Protein AF-A0AAW5BP23-F1 (afdb_monomer_lite)

Foldseek 3Di:
DVPPFDKDWDWDDDPVPDPDIDIDTRDGDPDPDPQQPDCVVVVVVVVPDPPVVVCVVVPDPDDDDDDDGHDDPDDPD

Sequence (77 aa):
DDKGKEKSYLISYDKNKSKDITLILNGYADPKYDYDKLLNPLIETVKVIPVKETVDKWNQDSYGLVYYGKRNWGYNS

Secondary structure (DSSP, 8-state):
-TT-PPPEEEEE--TTT-SSPEEEEEE-------GGG-SHHHHHHHHHS-HHHHHTTS--S--------SPP-----

Structure (mmCIF, N/CA/C/O backbone):
data_AF-A0AAW5BP23-F1
#
_entry.id   AF-A0AAW5BP23-F1
#
loop_
_atom_site.group_PDB
_atom_site.id
_atom_site.type_symbol
_atom_site.label_atom_id
_atom_site.label_alt_id
_atom_site.label_comp_id
_atom_site.label_asym_id
_atom_site.label_entity_id
_atom_site.label_seq_id
_atom_site.pdbx_PDB_ins_code
_atom_site.Cartn_x
_atom_site.Cartn_y
_atom_site.Cartn_z
_atom_site.occupancy
_atom_site.B_iso_or_equiv
_atom_site.auth_seq_id
_atom_site.auth_comp_id
_atom_site.auth_asym_id
_atom_site.auth_atom_id
_atom_site.pdbx_PDB_model_num
ATOM 1 N N . ASP A 1 1 ? 24.031 8.287 -7.879 1.00 46.19 1 ASP A N 1
ATOM 2 C CA . ASP A 1 1 ? 25.282 7.510 -7.931 1.00 46.19 1 ASP A CA 1
ATOM 3 C C . ASP A 1 1 ? 25.761 7.609 -9.364 1.00 46.19 1 ASP A C 1
ATOM 5 O O . ASP A 1 1 ? 24.956 7.398 -10.268 1.00 46.19 1 ASP A O 1
ATOM 9 N N . ASP A 1 2 ? 27.019 8.003 -9.534 1.00 53.34 2 ASP A N 1
ATOM 10 C CA . ASP A 1 2 ? 27.732 8.335 -10.774 1.00 53.34 2 ASP A CA 1
ATOM 11 C C . ASP A 1 2 ? 27.848 7.192 -11.807 1.00 53.34 2 ASP A C 1
ATOM 13 O O . ASP A 1 2 ? 28.781 7.160 -12.607 1.00 53.34 2 ASP A O 1
ATOM 17 N N . LYS A 1 3 ? 26.917 6.228 -11.827 1.00 59.94 3 LYS A N 1
ATOM 18 C CA . LYS A 1 3 ? 26.913 5.096 -12.773 1.00 59.94 3 LYS A CA 1
ATOM 19 C C . LYS A 1 3 ? 25.541 4.714 -13.337 1.00 59.94 3 LYS A C 1
ATOM 21 O O . LYS A 1 3 ? 25.418 3.635 -13.907 1.00 59.94 3 LYS A O 1
ATOM 26 N N . GLY A 1 4 ? 24.506 5.543 -13.169 1.00 57.25 4 GLY A N 1
ATOM 27 C CA . GLY A 1 4 ? 23.173 5.266 -13.737 1.00 57.25 4 GLY A CA 1
ATOM 28 C C . GLY A 1 4 ? 22.499 4.001 -13.184 1.00 57.25 4 GLY A C 1
ATOM 29 O O . GLY A 1 4 ? 21.574 3.477 -13.793 1.00 57.25 4 GLY A O 1
ATOM 30 N N . LYS A 1 5 ? 22.970 3.487 -12.040 1.00 60.09 5 LYS A N 1
ATOM 31 C CA . LYS A 1 5 ? 22.382 2.322 -11.379 1.00 60.09 5 LYS A CA 1
ATOM 32 C C . LYS A 1 5 ? 21.272 2.778 -10.446 1.00 60.09 5 LYS A C 1
ATOM 34 O O . LYS A 1 5 ? 21.521 3.510 -9.485 1.00 60.09 5 LYS A O 1
ATOM 39 N N . GLU A 1 6 ? 20.056 2.341 -10.733 1.00 59.34 6 GLU A N 1
ATOM 40 C CA . GLU A 1 6 ? 18.909 2.595 -9.874 1.00 59.34 6 GLU A CA 1
ATOM 41 C C . GLU A 1 6 ? 19.002 1.764 -8.592 1.00 59.34 6 GLU A C 1
ATOM 43 O O . GLU A 1 6 ? 19.343 0.580 -8.604 1.00 59.34 6 GLU A O 1
ATOM 48 N N . LYS A 1 7 ? 18.717 2.406 -7.459 1.00 63.84 7 LYS A N 1
ATOM 49 C CA . LYS A 1 7 ? 18.655 1.741 -6.158 1.00 63.84 7 LYS A CA 1
ATOM 50 C C . LYS A 1 7 ? 17.280 1.099 -6.023 1.00 63.84 7 LYS A C 1
ATOM 52 O O . LYS A 1 7 ? 16.281 1.809 -6.058 1.00 63.84 7 LYS A O 1
ATOM 57 N N . SER A 1 8 ? 17.233 -0.219 -5.846 1.00 65.88 8 SER A N 1
ATOM 58 C CA . SER A 1 8 ? 15.975 -0.945 -5.644 1.00 65.88 8 SER A CA 1
ATOM 59 C C . SER A 1 8 ? 15.696 -1.213 -4.163 1.00 65.88 8 SER A C 1
ATOM 61 O O . SER A 1 8 ? 16.613 -1.238 -3.330 1.00 65.88 8 SER A O 1
ATOM 63 N N . TYR A 1 9 ? 14.419 -1.431 -3.849 1.00 68.56 9 TYR A N 1
ATOM 64 C CA . TYR A 1 9 ? 13.959 -1.892 -2.543 1.00 68.56 9 TYR A CA 1
ATOM 65 C C . TYR A 1 9 ? 13.151 -3.179 -2.732 1.00 68.56 9 TYR A C 1
ATOM 67 O O . TYR A 1 9 ? 12.251 -3.215 -3.572 1.00 68.56 9 TYR A O 1
ATOM 75 N N . LEU A 1 10 ? 13.450 -4.223 -1.958 1.00 72.06 10 LEU A N 1
ATOM 76 C CA . LEU A 1 10 ? 12.669 -5.461 -1.932 1.00 72.06 10 LEU A CA 1
ATOM 77 C C . LEU A 1 10 ? 11.854 -5.509 -0.641 1.00 72.06 10 LEU A C 1
ATOM 79 O O . LEU A 1 10 ? 12.422 -5.494 0.451 1.00 72.06 10 LEU A O 1
ATOM 83 N N . ILE A 1 11 ? 10.532 -5.590 -0.779 1.00 74.00 11 ILE A N 1
ATOM 84 C CA . ILE A 1 11 ? 9.614 -5.858 0.330 1.00 74.00 11 ILE A CA 1
ATOM 85 C C . ILE A 1 11 ? 9.298 -7.352 0.303 1.00 74.00 11 ILE A C 1
ATOM 87 O O . ILE A 1 11 ? 8.776 -7.855 -0.691 1.00 74.00 11 ILE A O 1
ATOM 91 N N . SER A 1 12 ? 9.628 -8.061 1.379 1.00 71.38 12 SER A N 1
ATOM 92 C CA . SER A 1 12 ? 9.362 -9.492 1.533 1.00 71.38 12 SER A CA 1
ATOM 93 C C . SER A 1 12 ? 8.583 -9.754 2.817 1.00 71.38 12 SER A C 1
ATOM 95 O O . SER A 1 12 ? 8.888 -9.188 3.868 1.00 71.38 12 SER A O 1
ATOM 97 N N . TYR A 1 13 ? 7.577 -10.620 2.730 1.00 64.56 13 TYR A N 1
ATOM 98 C CA . TYR A 1 13 ? 6.773 -11.062 3.861 1.00 64.56 13 TYR A CA 1
ATOM 99 C C . TYR A 1 13 ? 6.494 -12.562 3.734 1.00 64.56 13 TYR A C 1
ATOM 101 O O . TYR A 1 13 ? 5.957 -13.018 2.725 1.00 64.56 13 TYR A O 1
ATOM 109 N N . ASP A 1 14 ? 6.858 -13.325 4.764 1.00 75.25 14 ASP A N 1
ATOM 110 C CA . ASP A 1 14 ? 6.606 -14.763 4.860 1.00 75.25 14 ASP A CA 1
ATOM 111 C C . ASP A 1 14 ? 5.924 -15.058 6.199 1.00 75.25 14 ASP A C 1
ATOM 113 O O . ASP A 1 14 ? 6.578 -15.153 7.240 1.00 75.25 14 ASP A O 1
ATOM 117 N N . LYS A 1 15 ? 4.599 -15.229 6.152 1.00 74.06 15 LYS A N 1
ATOM 118 C CA . LYS A 1 15 ? 3.749 -15.458 7.330 1.00 74.06 15 LYS A CA 1
ATOM 119 C C . LYS A 1 15 ? 4.118 -16.702 8.144 1.00 74.06 15 LYS A C 1
ATOM 121 O O . LYS A 1 15 ? 3.750 -16.789 9.311 1.00 74.06 15 LYS A O 1
ATOM 126 N N . ASN A 1 16 ? 4.792 -17.680 7.532 1.00 84.06 16 ASN A N 1
ATOM 127 C CA . ASN A 1 16 ? 5.202 -18.909 8.211 1.00 84.06 16 ASN A CA 1
ATOM 128 C C . ASN A 1 16 ? 6.537 -18.728 8.949 1.00 84.06 16 ASN A C 1
ATOM 130 O O . ASN A 1 16 ? 6.871 -19.544 9.804 1.00 84.06 16 ASN A O 1
ATOM 134 N N . LYS A 1 17 ? 7.305 -17.681 8.611 1.00 79.62 17 LYS A N 1
ATOM 135 C CA . LYS A 1 17 ? 8.616 -17.385 9.205 1.00 79.62 17 LYS A CA 1
ATOM 136 C C . LYS A 1 17 ? 8.590 -16.214 10.175 1.00 79.62 17 LYS A C 1
ATOM 138 O O . LYS A 1 17 ? 9.336 -16.234 11.148 1.00 79.62 17 LYS A O 1
ATOM 143 N N . SER A 1 18 ? 7.782 -15.190 9.913 1.00 76.81 18 SER A N 1
ATOM 144 C CA . SER A 1 18 ? 7.703 -14.012 10.774 1.00 76.81 18 SER A CA 1
ATOM 145 C C . SER A 1 18 ? 6.355 -13.301 10.660 1.00 76.81 18 SER A C 1
ATOM 147 O O . SER A 1 18 ? 5.648 -13.406 9.657 1.00 76.81 18 SER A O 1
ATOM 149 N N . LYS A 1 19 ? 6.015 -12.543 11.704 1.00 77.69 19 LYS A N 1
ATOM 150 C CA . LYS A 1 19 ? 4.935 -11.547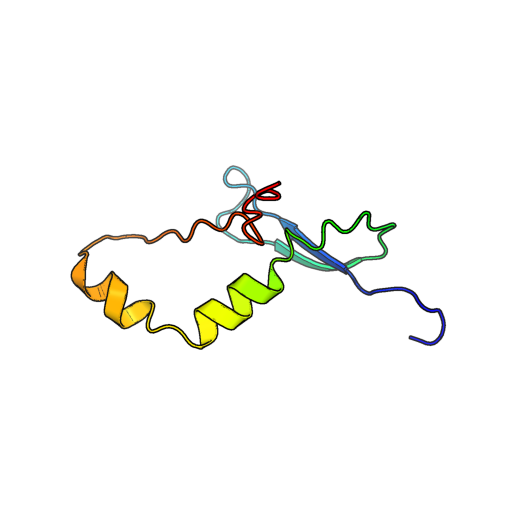 11.671 1.00 77.69 19 LYS A CA 1
ATOM 151 C C . LYS A 1 19 ? 5.397 -10.222 11.049 1.00 77.69 19 LYS A C 1
ATOM 153 O O . LYS A 1 19 ? 4.557 -9.382 10.744 1.00 77.69 19 LYS A O 1
ATOM 158 N N . ASP A 1 20 ? 6.699 -10.071 10.820 1.00 67.56 20 ASP A N 1
ATOM 159 C CA . ASP A 1 20 ? 7.330 -8.826 10.397 1.00 67.56 20 ASP A CA 1
ATOM 160 C C . ASP A 1 20 ? 7.566 -8.777 8.882 1.00 67.56 20 ASP A C 1
ATOM 162 O O . ASP A 1 20 ? 7.831 -9.789 8.226 1.00 67.56 20 ASP A O 1
ATOM 166 N N . ILE A 1 21 ? 7.512 -7.566 8.327 1.00 75.19 21 ILE A N 1
ATOM 167 C CA . ILE A 1 21 ? 7.832 -7.284 6.926 1.00 75.19 21 ILE A CA 1
ATOM 168 C C . ILE A 1 21 ? 9.318 -6.929 6.828 1.00 75.19 21 ILE A C 1
ATOM 170 O O . ILE A 1 21 ? 9.802 -6.042 7.529 1.00 75.19 21 ILE A O 1
ATOM 174 N N . THR A 1 22 ? 10.043 -7.595 5.930 1.00 72.38 22 THR A N 1
ATOM 175 C CA . THR A 1 22 ? 11.455 -7.305 5.660 1.00 72.38 22 THR A CA 1
ATOM 176 C C . THR A 1 22 ? 11.573 -6.322 4.501 1.00 72.38 22 THR A C 1
ATOM 178 O O . THR A 1 22 ? 11.101 -6.601 3.398 1.00 72.38 22 THR A O 1
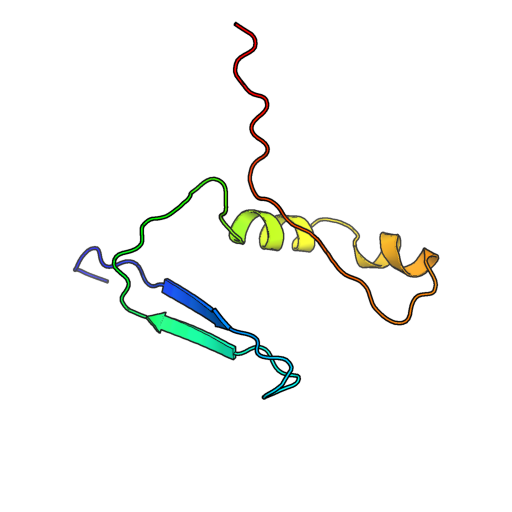ATOM 181 N N . LEU A 1 23 ? 12.239 -5.192 4.741 1.00 67.56 23 LEU A N 1
ATOM 182 C CA . LEU A 1 23 ? 12.578 -4.199 3.725 1.00 67.56 23 LEU A CA 1
ATOM 183 C C . LEU A 1 23 ? 14.087 -4.229 3.470 1.00 67.56 23 LEU A C 1
ATOM 185 O O . LEU A 1 23 ? 14.874 -3.816 4.320 1.00 67.56 23 LEU A O 1
ATOM 189 N N . ILE A 1 24 ? 14.494 -4.706 2.296 1.00 72.19 24 ILE A N 1
ATOM 190 C CA . ILE A 1 24 ? 15.897 -4.700 1.869 1.00 72.19 24 ILE A CA 1
ATOM 191 C C . ILE A 1 24 ? 16.112 -3.480 0.980 1.00 72.19 24 ILE A C 1
ATOM 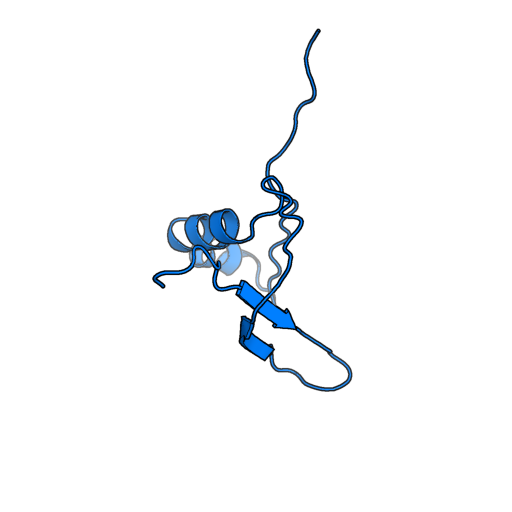193 O O . ILE A 1 24 ? 15.508 -3.374 -0.085 1.00 72.19 24 ILE A O 1
ATOM 197 N N . LEU A 1 25 ? 16.964 -2.557 1.423 1.00 63.97 25 LEU A N 1
ATOM 198 C CA . LEU A 1 25 ? 17.300 -1.331 0.700 1.00 63.97 25 LEU A CA 1
ATOM 199 C C . LEU A 1 25 ? 18.596 -1.513 -0.103 1.00 63.97 25 LEU A C 1
ATOM 201 O O . LEU A 1 25 ? 19.520 -2.180 0.357 1.00 63.97 25 LEU A O 1
ATOM 205 N N . ASN A 1 26 ? 18.705 -0.829 -1.244 1.00 64.38 26 ASN A N 1
ATOM 206 C CA . ASN A 1 26 ? 19.928 -0.727 -2.055 1.00 64.38 26 ASN A CA 1
ATOM 207 C C . ASN A 1 26 ? 20.392 -2.047 -2.700 1.00 64.38 26 ASN A C 1
ATOM 209 O O . ASN A 1 26 ? 21.593 -2.287 -2.833 1.00 64.38 26 ASN A O 1
ATOM 213 N N . GLY A 1 27 ? 19.455 -2.890 -3.135 1.00 61.06 27 GLY A N 1
ATOM 214 C CA . GLY A 1 27 ? 19.783 -4.016 -4.010 1.00 61.06 27 GLY A CA 1
ATOM 215 C C . GLY A 1 27 ? 20.137 -3.540 -5.423 1.00 61.06 27 GLY A C 1
ATOM 216 O O . GLY A 1 27 ? 19.546 -2.575 -5.920 1.00 61.06 27 GLY A O 1
ATOM 217 N N . TYR A 1 28 ? 21.064 -4.235 -6.086 1.00 57.66 28 TYR A N 1
ATOM 218 C CA . TYR A 1 28 ? 21.279 -4.102 -7.528 1.00 57.66 28 TYR A CA 1
ATOM 219 C C . TYR A 1 28 ? 20.361 -5.094 -8.245 1.00 57.66 28 TYR A C 1
ATOM 221 O O . TYR A 1 28 ? 20.522 -6.302 -8.088 1.00 57.66 28 TYR A O 1
ATOM 229 N N . ALA A 1 29 ? 19.400 -4.588 -9.010 1.00 59.84 29 ALA A N 1
ATOM 230 C CA . ALA A 1 29 ? 18.509 -5.392 -9.840 1.00 59.84 29 ALA A CA 1
ATOM 231 C C . ALA A 1 29 ? 18.680 -4.981 -11.311 1.00 59.84 29 ALA A C 1
ATOM 233 O O . ALA A 1 29 ? 18.993 -3.824 -11.575 1.00 59.84 29 ALA A O 1
ATOM 234 N N . ASP A 1 30 ? 18.487 -5.922 -12.241 1.00 59.81 30 ASP A N 1
ATOM 235 C CA . ASP A 1 30 ? 18.186 -5.641 -13.653 1.00 59.81 30 ASP A CA 1
ATOM 236 C C . ASP A 1 30 ? 16.657 -5.565 -13.777 1.00 59.81 30 ASP A C 1
ATOM 238 O O . ASP A 1 30 ? 15.990 -6.599 -13.920 1.00 59.81 30 ASP A O 1
ATOM 242 N N . PRO A 1 31 ? 16.045 -4.398 -13.534 1.00 58.28 31 PRO A N 1
ATOM 243 C CA . PRO A 1 31 ? 14.649 -4.360 -13.170 1.00 58.28 31 PRO A CA 1
ATOM 244 C C . PRO A 1 31 ? 13.822 -4.228 -14.447 1.00 58.28 31 PRO A C 1
ATOM 246 O O . PRO A 1 31 ? 13.814 -3.196 -15.115 1.00 58.28 31 PRO A O 1
ATOM 249 N N . LYS A 1 32 ? 13.059 -5.273 -14.770 1.00 60.78 32 LYS A N 1
ATOM 250 C CA . LYS A 1 32 ? 11.926 -5.146 -15.691 1.00 60.78 32 LYS A CA 1
ATOM 251 C C . LYS A 1 32 ? 10.798 -4.434 -14.949 1.00 60.78 32 LYS A C 1
ATOM 253 O O . LYS A 1 32 ? 9.953 -5.085 -14.337 1.00 60.78 32 LYS A O 1
ATOM 258 N N . TYR A 1 33 ? 10.830 -3.104 -14.937 1.00 62.81 33 TYR A N 1
ATOM 259 C CA . TYR A 1 33 ? 9.786 -2.310 -14.300 1.00 62.81 33 TYR A CA 1
ATOM 260 C C . TYR A 1 33 ? 8.480 -2.411 -15.077 1.00 62.81 33 TYR A C 1
ATOM 262 O O . TYR A 1 33 ? 8.399 -2.051 -16.249 1.00 62.81 33 TYR A O 1
ATOM 270 N N . ASP A 1 34 ? 7.439 -2.851 -14.384 1.00 74.31 34 ASP A N 1
ATOM 271 C CA . ASP A 1 34 ? 6.070 -2.610 -14.804 1.00 74.31 34 ASP A CA 1
ATOM 272 C C . ASP A 1 34 ? 5.632 -1.278 -14.182 1.00 74.31 34 ASP A C 1
ATOM 274 O O . ASP A 1 34 ? 5.255 -1.220 -13.007 1.00 74.31 34 ASP A O 1
ATOM 278 N N . TYR A 1 35 ? 5.757 -0.191 -14.951 1.00 78.69 35 TYR A N 1
ATOM 279 C CA . TYR A 1 35 ? 5.401 1.161 -14.504 1.00 78.69 35 TYR A CA 1
ATOM 280 C C . TYR A 1 35 ? 3.936 1.267 -14.069 1.00 78.69 35 TYR A C 1
ATOM 282 O O . TYR A 1 35 ? 3.607 2.071 -13.195 1.00 78.69 35 TYR A O 1
ATOM 290 N N . ASP A 1 36 ? 3.064 0.422 -14.620 1.00 82.56 36 ASP A N 1
ATOM 291 C CA . ASP A 1 36 ? 1.663 0.386 -14.228 1.00 82.56 36 ASP A CA 1
ATOM 292 C C . ASP A 1 36 ? 1.484 -0.272 -12.853 1.00 82.56 36 ASP A C 1
ATOM 294 O O . ASP A 1 36 ? 0.474 -0.038 -12.205 1.00 82.56 36 ASP A O 1
ATOM 298 N N . LYS A 1 37 ? 2.462 -1.022 -12.334 1.00 78.06 37 LYS A N 1
ATOM 299 C CA . LYS A 1 37 ? 2.396 -1.691 -11.020 1.00 78.06 37 LYS A CA 1
ATOM 300 C C . LYS A 1 37 ? 3.262 -1.051 -9.936 1.00 78.06 37 LYS A C 1
ATOM 302 O O . LYS A 1 37 ? 3.510 -1.672 -8.901 1.00 78.06 37 LYS A O 1
ATOM 307 N N . LEU A 1 38 ? 3.717 0.186 -10.129 1.00 81.31 38 LEU A N 1
ATOM 308 C CA . LEU A 1 38 ? 4.502 0.888 -9.112 1.00 81.31 38 LEU A CA 1
ATOM 309 C C . LEU A 1 38 ? 3.732 0.999 -7.789 1.00 81.31 38 LEU A C 1
ATOM 311 O O . LEU A 1 38 ? 2.558 1.366 -7.778 1.00 81.31 38 LEU A O 1
ATOM 315 N N . LEU A 1 39 ? 4.421 0.735 -6.673 1.00 79.75 39 LEU A N 1
ATOM 316 C CA . LEU A 1 39 ? 3.885 0.876 -5.312 1.00 79.75 39 LEU A CA 1
ATOM 317 C C . LEU A 1 39 ? 3.844 2.339 -4.843 1.00 79.75 39 LEU A C 1
ATOM 319 O O . LEU A 1 39 ? 3.027 2.696 -4.000 1.00 79.75 39 LEU A O 1
ATOM 323 N N . ASN A 1 40 ? 4.712 3.197 -5.389 1.00 82.38 40 ASN A N 1
ATOM 324 C CA . ASN A 1 40 ? 4.821 4.596 -4.967 1.00 82.38 40 ASN A CA 1
ATOM 325 C C . ASN A 1 40 ? 3.484 5.369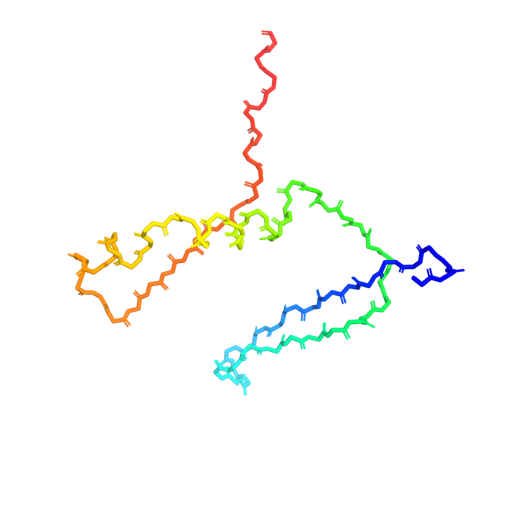 -5.048 1.00 82.38 40 ASN A C 1
ATOM 327 O O . ASN A 1 40 ? 3.127 5.996 -4.050 1.00 82.38 40 ASN A O 1
ATOM 331 N N . PRO A 1 41 ? 2.680 5.247 -6.128 1.00 87.56 41 PRO A N 1
ATOM 332 C CA . PRO A 1 41 ? 1.344 5.840 -6.178 1.00 87.56 41 PRO A CA 1
ATOM 333 C C . PRO A 1 41 ? 0.429 5.423 -5.021 1.00 87.56 41 PRO A C 1
ATOM 335 O O . PRO A 1 41 ? -0.311 6.257 -4.500 1.00 87.56 41 PRO A O 1
ATOM 338 N N . LEU A 1 42 ? 0.484 4.161 -4.573 1.00 87.62 42 LEU A N 1
ATOM 339 C CA . LEU A 1 42 ? -0.292 3.719 -3.414 1.00 87.62 42 LEU A CA 1
ATOM 340 C C . LEU A 1 42 ? 0.151 4.454 -2.143 1.00 87.62 42 LEU A C 1
ATOM 342 O O . LEU A 1 42 ? -0.689 4.970 -1.409 1.00 87.62 42 LEU A O 1
ATOM 346 N N . ILE A 1 43 ? 1.461 4.510 -1.889 1.00 86.81 43 ILE A N 1
ATOM 347 C CA . ILE A 1 43 ? 2.024 5.159 -0.695 1.00 86.81 43 ILE A CA 1
ATOM 348 C C . ILE A 1 43 ? 1.661 6.648 -0.671 1.00 86.81 43 ILE A C 1
ATOM 350 O O . ILE A 1 43 ? 1.243 7.162 0.365 1.00 86.81 43 ILE A O 1
ATOM 354 N N . GLU A 1 44 ? 1.808 7.342 -1.799 1.00 89.69 44 GLU A N 1
ATOM 355 C CA . GLU A 1 44 ? 1.454 8.760 -1.925 1.00 89.69 44 GLU A CA 1
ATOM 356 C C . GLU A 1 44 ? -0.041 8.998 -1.713 1.00 89.69 44 GLU A C 1
ATOM 358 O O . GLU A 1 44 ? -0.416 9.919 -0.990 1.00 89.69 44 GLU A O 1
ATOM 363 N N . THR A 1 45 ? -0.891 8.125 -2.257 1.00 88.06 45 THR A N 1
ATOM 364 C CA . THR A 1 45 ? -2.346 8.212 -2.078 1.00 88.06 45 THR A CA 1
ATOM 365 C C . THR A 1 45 ? -2.736 8.020 -0.613 1.00 88.06 45 THR A C 1
ATOM 367 O O . THR A 1 45 ? -3.468 8.835 -0.057 1.00 88.06 45 THR A O 1
ATOM 370 N N . VAL A 1 46 ? -2.211 6.985 0.052 1.00 87.75 46 VAL A N 1
ATOM 371 C CA . VAL A 1 46 ? -2.518 6.685 1.464 1.00 87.75 46 VAL A CA 1
ATOM 372 C C . VAL A 1 46 ? -2.111 7.824 2.404 1.00 87.75 46 VAL A C 1
ATOM 374 O O . VAL A 1 46 ? -2.766 8.027 3.421 1.00 87.75 46 VAL A O 1
ATOM 377 N N . LYS A 1 47 ? -1.075 8.601 2.064 1.00 87.44 47 LYS A N 1
ATOM 378 C CA . LYS A 1 47 ? -0.649 9.766 2.859 1.00 87.44 47 LYS A CA 1
ATOM 379 C C . LYS A 1 47 ? -1.649 10.923 2.850 1.00 87.44 47 LYS A C 1
ATOM 381 O O . LYS A 1 47 ? -1.603 11.737 3.767 1.00 87.44 47 LYS A O 1
ATOM 386 N N . VAL A 1 48 ? -2.489 11.033 1.819 1.00 92.44 48 VAL A N 1
ATOM 387 C CA . VAL A 1 48 ? -3.393 12.183 1.635 1.00 92.44 48 VAL A CA 1
ATOM 388 C C . VAL A 1 48 ? -4.868 11.837 1.809 1.00 92.44 48 VAL A C 1
ATOM 390 O O . VAL A 1 48 ? -5.671 12.737 2.042 1.00 92.44 48 VAL A O 1
ATOM 393 N N . ILE A 1 49 ? -5.248 10.561 1.700 1.00 88.44 49 ILE A N 1
ATOM 394 C CA . ILE A 1 49 ? -6.636 10.143 1.916 1.00 88.44 49 ILE A CA 1
ATOM 395 C C . ILE A 1 49 ? -6.910 9.904 3.415 1.00 88.44 49 ILE A C 1
ATOM 397 O O . ILE A 1 49 ? -6.044 9.389 4.126 1.00 88.44 49 ILE A O 1
ATOM 401 N N . PRO A 1 50 ? -8.129 10.202 3.897 1.00 89.69 50 PRO A N 1
ATOM 402 C CA . PRO A 1 50 ? -8.533 9.994 5.288 1.00 89.69 50 PRO A CA 1
ATOM 403 C C . PRO A 1 50 ? -8.827 8.507 5.572 1.00 89.69 50 PRO A C 1
ATOM 405 O O . PRO A 1 50 ? -9.969 8.117 5.836 1.00 89.69 50 PRO A O 1
ATOM 408 N N . VAL A 1 51 ? -7.815 7.629 5.436 1.00 87.19 51 VAL A N 1
ATOM 409 C CA . VAL A 1 51 ? -7.987 6.170 5.618 1.00 87.19 51 VAL A CA 1
ATOM 410 C C . VAL A 1 51 ? -8.554 5.884 6.999 1.00 87.19 51 VAL A C 1
ATOM 412 O O . VAL A 1 51 ?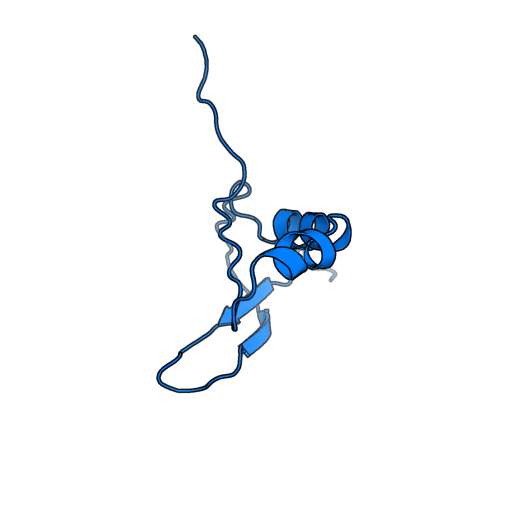 -9.520 5.136 7.112 1.00 87.19 51 VAL A O 1
ATOM 415 N N . LYS A 1 52 ? -7.977 6.507 8.033 1.00 84.06 52 LYS A N 1
ATOM 416 C CA . LYS A 1 52 ? -8.360 6.291 9.427 1.00 84.06 52 LYS A CA 1
ATOM 417 C C . LYS A 1 52 ? -9.824 6.657 9.657 1.00 84.06 52 LYS A C 1
ATOM 419 O O . LYS A 1 52 ? -10.591 5.806 10.089 1.00 84.06 52 LYS A O 1
ATOM 424 N N . GLU A 1 53 ? -10.246 7.859 9.264 1.00 89.81 53 GLU A N 1
ATOM 425 C CA . GLU A 1 53 ? -11.642 8.280 9.436 1.00 89.81 53 GLU A CA 1
ATOM 426 C C . GLU A 1 53 ? -12.623 7.416 8.629 1.00 89.81 53 GLU A C 1
ATOM 428 O O . GLU A 1 53 ? -13.784 7.252 9.017 1.00 89.81 53 GLU A O 1
ATOM 433 N N . THR A 1 54 ? -12.174 6.864 7.497 1.00 87.62 54 THR A N 1
ATOM 434 C CA . THR A 1 54 ? -12.987 5.974 6.661 1.00 87.62 54 THR A CA 1
ATOM 435 C C . THR A 1 54 ? -13.222 4.629 7.344 1.00 87.62 54 THR A C 1
ATOM 437 O O . THR A 1 54 ? -14.361 4.156 7.377 1.00 87.62 54 THR A O 1
ATOM 440 N N . VAL A 1 55 ? -12.165 4.020 7.891 1.00 89.38 55 VAL A N 1
ATOM 441 C CA . VAL A 1 55 ? -12.223 2.666 8.467 1.00 89.38 55 VAL A CA 1
ATOM 442 C C . VAL A 1 55 ? -12.670 2.638 9.926 1.00 89.38 55 VAL A C 1
ATOM 444 O O . VAL A 1 55 ? -13.208 1.622 10.357 1.00 89.38 55 VAL A O 1
ATOM 447 N N . ASP A 1 56 ? -12.553 3.748 10.666 1.00 88.19 56 ASP A N 1
ATOM 448 C CA . ASP A 1 56 ? -13.001 3.861 12.067 1.00 88.19 56 ASP A CA 1
ATOM 449 C C . ASP A 1 56 ? -14.488 3.486 12.242 1.00 88.19 56 ASP A C 1
ATOM 451 O O . ASP A 1 56 ? -14.919 3.067 13.314 1.00 88.19 56 ASP A O 1
ATOM 455 N N . LYS A 1 57 ? -15.286 3.578 11.170 1.00 87.25 57 LYS A N 1
ATOM 456 C CA . LYS A 1 57 ? -16.714 3.221 11.159 1.00 87.25 57 LYS A CA 1
ATOM 457 C C . LYS A 1 57 ? -16.991 1.724 10.987 1.00 87.25 57 LYS A C 1
ATOM 459 O O . LYS A 1 57 ? -18.143 1.316 11.106 1.00 87.25 57 LYS A O 1
ATOM 464 N N . TRP A 1 58 ? -15.993 0.916 10.634 1.00 90.19 58 TRP A N 1
ATOM 465 C CA . TRP A 1 58 ? -16.198 -0.474 10.200 1.00 90.19 58 TRP A CA 1
ATOM 466 C C . TRP A 1 58 ? -16.126 -1.488 11.349 1.00 90.19 58 TRP A C 1
ATOM 468 O O . TRP A 1 58 ? -16.549 -2.631 11.166 1.00 90.19 58 TRP A O 1
ATOM 478 N N . ASN A 1 59 ? -15.639 -1.075 12.528 1.00 87.56 59 ASN A N 1
ATOM 479 C CA . ASN A 1 59 ? -15.535 -1.901 13.738 1.00 87.56 59 ASN A CA 1
ATOM 480 C C . ASN A 1 59 ? -14.897 -3.280 13.466 1.00 87.56 59 ASN A C 1
ATOM 482 O O . ASN A 1 59 ? -15.494 -4.315 13.759 1.00 87.56 59 ASN A O 1
ATOM 486 N N . GLN A 1 60 ? -13.721 -3.290 12.828 1.00 89.12 60 GLN A N 1
ATOM 487 C CA . GLN A 1 60 ? -12.961 -4.507 12.528 1.00 89.12 60 GLN A CA 1
ATOM 488 C C . GLN A 1 60 ? -11.611 -4.494 13.246 1.00 89.12 60 GLN A C 1
ATOM 490 O O . GLN A 1 60 ? -10.998 -3.441 13.420 1.00 89.12 60 GLN A O 1
ATOM 495 N N . ASP A 1 61 ? -11.112 -5.682 13.581 1.00 85.69 61 ASP A N 1
ATOM 496 C CA . ASP A 1 61 ? -9.810 -5.845 14.240 1.00 85.69 61 ASP A CA 1
ATOM 497 C C . ASP A 1 61 ? -8.623 -5.607 13.290 1.00 85.69 61 ASP A C 1
ATOM 499 O O . ASP A 1 61 ? -7.500 -5.359 13.729 1.00 85.69 61 ASP A O 1
ATOM 503 N N . SER A 1 62 ? -8.844 -5.699 11.974 1.00 83.81 62 SER A N 1
ATOM 504 C CA . SER A 1 62 ? -7.806 -5.489 10.962 1.00 83.81 62 SER A CA 1
ATOM 505 C C . SER A 1 62 ? -8.376 -4.953 9.650 1.00 83.81 62 SER A C 1
ATOM 507 O O . SER A 1 62 ? -9.528 -5.213 9.301 1.00 83.81 62 SER A O 1
ATOM 509 N N . TYR A 1 63 ? -7.538 -4.220 8.913 1.00 83.69 63 TYR A N 1
ATOM 510 C CA . TYR A 1 63 ? -7.889 -3.601 7.637 1.00 83.69 63 TYR A CA 1
ATOM 511 C C . TYR A 1 63 ? -6.860 -3.966 6.571 1.00 83.69 63 TYR A C 1
ATOM 513 O O . TYR A 1 63 ? -5.662 -4.043 6.845 1.00 83.69 63 TYR A O 1
ATOM 521 N N . GLY A 1 64 ? -7.333 -4.171 5.344 1.00 83.69 64 GLY A N 1
ATOM 522 C CA . GLY A 1 64 ? -6.494 -4.458 4.187 1.00 83.69 64 GLY A CA 1
ATOM 523 C C . GLY A 1 64 ? -6.752 -3.459 3.070 1.00 83.69 64 GLY A C 1
ATOM 524 O O . GLY A 1 64 ? -7.899 -3.104 2.803 1.00 83.69 64 GLY A O 1
ATOM 525 N N . LEU A 1 65 ? -5.685 -3.030 2.397 1.00 84.94 65 LEU A N 1
ATOM 526 C CA . LEU A 1 65 ? -5.771 -2.220 1.189 1.00 84.94 65 LEU A CA 1
ATOM 527 C C . LEU A 1 65 ? -5.268 -3.054 0.012 1.00 84.94 65 LEU A C 1
ATOM 529 O O . LEU A 1 65 ? -4.135 -3.532 0.015 1.00 84.94 65 LEU A O 1
ATOM 533 N N . VAL A 1 66 ? -6.130 -3.236 -0.988 1.00 85.94 66 VAL A N 1
ATOM 534 C CA . VAL A 1 66 ? -5.802 -3.974 -2.209 1.00 85.94 66 VAL A CA 1
ATOM 535 C C . VAL A 1 66 ? -5.493 -2.985 -3.327 1.00 85.94 66 VAL A C 1
ATOM 537 O O . VAL A 1 66 ? -6.319 -2.135 -3.655 1.00 85.94 66 VAL A O 1
ATOM 540 N N . TYR A 1 67 ? -4.305 -3.101 -3.918 1.00 85.06 67 TYR A N 1
ATOM 541 C CA . TYR A 1 67 ? -3.833 -2.218 -4.979 1.00 85.06 67 TYR A CA 1
ATOM 542 C C . TYR A 1 67 ? -3.392 -3.029 -6.195 1.00 85.06 67 TYR A C 1
ATOM 544 O O . TYR A 1 67 ? -2.554 -3.921 -6.088 1.00 85.06 67 TYR A O 1
ATOM 552 N N . TYR A 1 68 ? -3.963 -2.698 -7.353 1.00 85.00 68 TYR A N 1
ATOM 553 C CA . TYR A 1 68 ? -3.743 -3.414 -8.612 1.00 85.00 68 TYR A CA 1
ATOM 554 C C . TYR A 1 68 ? -2.868 -2.648 -9.613 1.00 85.00 68 TYR A C 1
ATOM 556 O O . TYR A 1 68 ? -2.645 -3.144 -10.715 1.00 85.00 68 TYR A O 1
ATOM 564 N N . GLY A 1 69 ? -2.371 -1.461 -9.253 1.00 86.94 69 GLY A N 1
ATOM 565 C CA . GLY A 1 69 ? -1.657 -0.591 -10.184 1.00 86.94 69 GLY A CA 1
ATOM 566 C C . GLY A 1 69 ? -2.553 0.417 -10.911 1.00 86.94 69 GLY A C 1
ATOM 567 O O . GLY A 1 69 ? -3.719 0.627 -10.560 1.00 86.94 69 GLY A O 1
ATOM 568 N N . LYS A 1 70 ? -1.996 1.050 -11.944 1.00 84.50 70 LYS A N 1
ATOM 569 C CA . LYS A 1 70 ? -2.683 1.956 -12.858 1.00 84.50 70 LYS A CA 1
ATOM 570 C C . LYS A 1 70 ? -3.774 1.191 -13.595 1.00 84.50 70 LYS A C 1
ATOM 572 O O . LYS A 1 70 ? -3.531 0.201 -14.281 1.00 84.50 70 LYS A O 1
ATOM 577 N N . ARG A 1 71 ? -5.002 1.688 -13.479 1.00 81.50 71 ARG A N 1
ATOM 578 C CA . ARG A 1 71 ? -6.136 1.134 -14.210 1.00 81.50 71 ARG A CA 1
ATOM 579 C C . ARG A 1 71 ? -5.988 1.444 -15.699 1.00 81.50 71 ARG A C 1
ATOM 581 O O . ARG A 1 71 ? -5.997 2.609 -16.090 1.00 81.50 71 ARG A O 1
ATOM 588 N N . ASN A 1 72 ? -5.877 0.400 -16.515 1.00 78.88 72 ASN A N 1
ATOM 589 C CA . ASN A 1 72 ? -5.960 0.496 -17.966 1.00 78.88 72 ASN A CA 1
ATOM 590 C C . ASN A 1 72 ? -7.418 0.266 -18.388 1.00 78.88 72 ASN A C 1
ATOM 592 O O . ASN A 1 72 ? -8.007 -0.759 -18.051 1.00 78.88 72 ASN A O 1
ATOM 596 N N . TRP A 1 73 ? -8.012 1.235 -19.079 1.00 77.50 73 TRP A N 1
ATOM 597 C CA . TRP A 1 73 ? -9.408 1.171 -19.524 1.00 77.50 73 TRP A CA 1
ATOM 598 C C . TRP A 1 73 ? -9.573 0.518 -20.902 1.00 77.50 73 TRP A C 1
ATOM 600 O O . TRP A 1 73 ? -10.698 0.370 -21.368 1.00 77.50 73 TRP A O 1
ATOM 610 N N . GLY A 1 74 ? -8.469 0.097 -21.530 1.00 75.38 74 GLY A N 1
ATOM 611 C CA . GLY A 1 74 ? -8.452 -0.261 -22.942 1.00 75.38 74 GLY A CA 1
ATOM 612 C C . 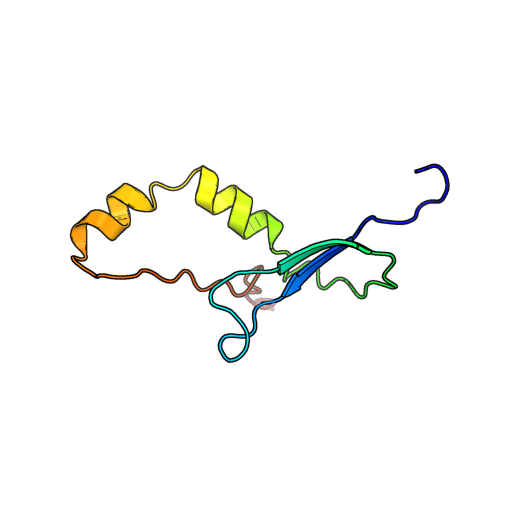GLY A 1 74 ? -8.604 0.978 -23.828 1.00 75.38 74 GLY A C 1
ATOM 613 O O . GLY A 1 74 ? -8.990 2.057 -23.375 1.00 75.38 74 GLY A O 1
ATOM 614 N N . TYR A 1 75 ? -8.270 0.837 -25.108 1.00 66.56 75 TYR A N 1
ATOM 615 C CA . TYR A 1 75 ? -8.668 1.834 -26.093 1.00 66.56 75 TYR A CA 1
ATOM 616 C C . TYR A 1 75 ? -10.164 1.653 -26.357 1.00 66.56 75 TYR A C 1
ATOM 618 O O . TYR A 1 75 ? -10.580 0.576 -26.778 1.00 66.56 75 TYR A O 1
ATOM 626 N N . ASN A 1 76 ? -10.961 2.703 -26.146 1.00 59.19 76 ASN A N 1
ATOM 627 C CA . ASN A 1 76 ? -12.194 2.846 -26.913 1.00 59.19 76 ASN A CA 1
ATOM 628 C C . ASN A 1 76 ? -11.744 3.190 -28.334 1.00 59.19 76 ASN A C 1
ATOM 630 O O . ASN A 1 76 ? -11.407 4.342 -28.605 1.00 59.19 76 ASN A O 1
ATOM 634 N N . SER A 1 77 ? -11.604 2.163 -29.171 1.00 57.78 77 SER A N 1
ATOM 635 C CA . SER A 1 77 ? -11.429 2.321 -30.617 1.00 57.78 77 SER A CA 1
ATOM 636 C C . SER A 1 77 ? -12.561 3.144 -31.213 1.00 57.78 77 SER A C 1
ATOM 638 O O . SER A 1 77 ? -13.717 2.852 -30.823 1.00 57.78 77 SER A O 1
#

Radius of gyration: 17.06 Å; chains: 1; bounding box: 44×31×45 Å

Organism: Phocaeicola vulgatus (NCBI:txid821)

pLDDT: mean 76.06, std 11.47, range [46.19, 92.44]